Protein AF-Q5IRD2-F1 (afdb_monomer_lite)

Radius of gyration: 17.85 Å; chains: 1; bounding box: 38×33×52 Å

InterPro domains:
  IPR006634 TRAM/LAG1/CLN8 homology domain [PF03798] (3-138)
  IPR006634 TRAM/LAG1/CLN8 homology domain [PS50922] (1-147)
  IPR040327 TLC domain-containing protein At5g14285-like [PTHR31766] (1-146)

Sequence (147 aa):
IDLLHYLLFFPNDTLFILHHLATLYVFFTCRFIVHHGSFALLVLLILAEITSFCQNVRSLAGYRKADLPVAGKVFDLMSLPFFAFYTIVRGIIGPLFVYKMGVFYINQMAGDSIPVWAWVSWMIVIVTAILVSIVWVFDHWIDWFTQ

Structure (mmCIF, N/CA/C/O backbone):
data_AF-Q5IRD2-F1
#
_entry.id   AF-Q5IRD2-F1
#
loop_
_atom_site.group_PDB
_atom_site.id
_atom_site.type_symbol
_atom_site.label_atom_id
_atom_site.label_alt_id
_atom_site.label_comp_id
_atom_site.label_asym_id
_atom_site.label_entity_id
_atom_site.label_seq_id
_atom_site.pdbx_PDB_ins_code
_atom_site.Cartn_x
_atom_site.Cartn_y
_atom_site.Cartn_z
_atom_site.occupancy
_atom_site.B_iso_or_equiv
_atom_site.auth_seq_id
_atom_site.auth_comp_id
_atom_site.auth_asym_id
_atom_site.auth_atom_id
_atom_site.pdbx_PDB_model_num
ATOM 1 N N . ILE A 1 1 ? 1.120 -17.424 2.387 1.00 84.25 1 ILE A N 1
ATOM 2 C CA . ILE A 1 1 ? 0.214 -18.120 3.332 1.00 84.25 1 ILE A CA 1
ATOM 3 C C . ILE A 1 1 ? -1.126 -17.403 3.360 1.00 84.25 1 ILE A C 1
ATOM 5 O O . ILE A 1 1 ? -2.136 -18.035 3.086 1.00 84.25 1 ILE A O 1
ATOM 9 N N . ASP A 1 2 ? -1.113 -16.088 3.532 1.00 86.94 2 ASP A N 1
ATOM 10 C CA . ASP A 1 2 ? -2.296 -15.227 3.610 1.00 86.94 2 ASP A CA 1
ATOM 11 C C . ASP A 1 2 ? -3.239 -15.386 2.413 1.00 86.94 2 ASP A C 1
ATOM 13 O O . ASP A 1 2 ? -4.425 -15.615 2.607 1.00 86.94 2 ASP A O 1
ATOM 17 N N . LEU A 1 3 ? -2.724 -15.413 1.178 1.00 90.31 3 LEU A N 1
ATOM 18 C CA . LEU A 1 3 ? -3.562 -15.651 -0.006 1.00 90.31 3 LEU A CA 1
ATOM 19 C C . LEU A 1 3 ? -4.359 -16.967 0.075 1.00 90.31 3 LEU A C 1
ATOM 21 O O . LEU A 1 3 ? -5.544 -16.985 -0.236 1.00 90.31 3 LEU A O 1
ATOM 25 N N . LEU A 1 4 ? -3.726 -18.064 0.507 1.00 93.50 4 LEU A N 1
ATOM 26 C CA . LEU A 1 4 ? -4.418 -19.348 0.669 1.00 93.50 4 LEU A CA 1
ATOM 27 C C . LEU A 1 4 ? -5.454 -19.276 1.790 1.00 93.50 4 LEU A C 1
ATOM 29 O O . LEU A 1 4 ? -6.544 -19.820 1.650 1.00 93.50 4 LEU A O 1
ATOM 33 N N . HIS A 1 5 ? -5.128 -18.586 2.883 1.00 91.50 5 HIS A N 1
ATOM 34 C CA . HIS A 1 5 ? -6.059 -18.368 3.981 1.00 91.50 5 HIS A CA 1
ATOM 35 C C . HIS A 1 5 ? -7.311 -17.608 3.511 1.00 91.50 5 HIS A C 1
ATOM 37 O O . HIS A 1 5 ? -8.424 -18.080 3.730 1.00 91.50 5 HIS A O 1
ATOM 43 N N . TYR A 1 6 ? -7.148 -16.501 2.783 1.00 91.25 6 TYR A N 1
ATOM 44 C CA . TYR A 1 6 ? -8.278 -15.744 2.240 1.00 91.25 6 TYR A CA 1
ATOM 45 C C . TYR A 1 6 ? -9.094 -16.555 1.225 1.00 91.25 6 TYR A C 1
ATOM 47 O O . TYR A 1 6 ? -10.314 -16.588 1.326 1.00 91.25 6 TYR A O 1
ATOM 55 N N . LEU A 1 7 ? -8.456 -17.276 0.298 1.00 92.88 7 LEU A N 1
ATOM 56 C CA . LEU A 1 7 ? -9.179 -18.074 -0.703 1.00 92.88 7 LEU A CA 1
ATOM 57 C C . LEU A 1 7 ? -10.020 -19.204 -0.089 1.00 92.88 7 LEU A C 1
ATOM 59 O O . LEU A 1 7 ? -11.065 -19.544 -0.637 1.00 92.88 7 LEU A O 1
ATOM 63 N N . LEU A 1 8 ? -9.571 -19.791 1.025 1.00 95.31 8 LEU A N 1
ATOM 64 C CA . LEU A 1 8 ? -10.260 -20.912 1.670 1.00 95.31 8 LEU A CA 1
ATOM 65 C C . LEU A 1 8 ? -11.312 -20.467 2.691 1.00 95.31 8 LEU A C 1
ATOM 67 O O . LEU A 1 8 ? -12.370 -21.086 2.771 1.00 95.31 8 LEU A O 1
ATOM 71 N N . PHE A 1 9 ? -11.029 -19.424 3.477 1.00 95.19 9 PHE A N 1
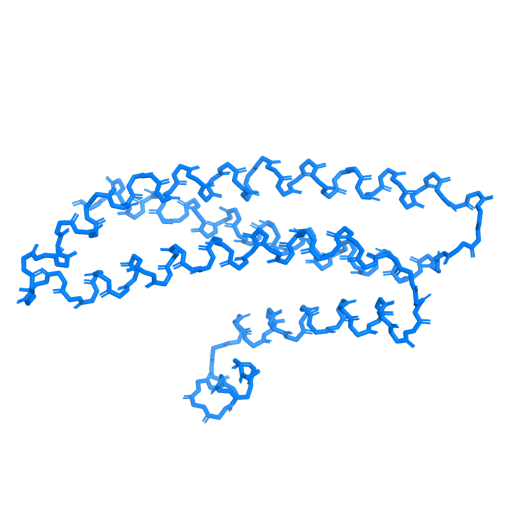ATOM 72 C CA . PHE A 1 9 ? -11.866 -19.034 4.618 1.00 95.19 9 PHE A CA 1
ATOM 73 C C . PHE A 1 9 ? -12.662 -17.744 4.389 1.00 95.19 9 PHE A C 1
ATOM 75 O O . PHE A 1 9 ? -13.733 -17.584 4.970 1.00 95.19 9 PHE A O 1
ATOM 82 N N . PHE A 1 10 ? -12.182 -16.845 3.527 1.00 93.62 10 PHE A N 1
ATOM 83 C CA . PHE A 1 10 ? -12.773 -15.522 3.295 1.00 93.62 10 PHE A CA 1
ATOM 84 C C . PHE A 1 10 ? -12.808 -15.166 1.795 1.00 93.62 10 PHE A C 1
ATOM 86 O O . PHE A 1 10 ? -12.289 -14.123 1.394 1.00 93.62 10 PHE A O 1
ATOM 93 N N . PRO A 1 11 ? -13.421 -16.003 0.932 1.00 91.62 11 PRO A N 1
ATOM 94 C CA . PRO A 1 11 ? -13.342 -15.840 -0.525 1.00 91.62 11 PRO A CA 1
ATOM 95 C C . PRO A 1 11 ? -14.008 -14.556 -1.039 1.00 91.62 11 PRO A C 1
ATOM 97 O O . PRO A 1 11 ? -13.707 -14.100 -2.139 1.00 91.62 11 PRO A O 1
ATOM 100 N N . ASN A 1 12 ? -14.901 -13.966 -0.241 1.00 94.69 12 ASN A N 1
ATOM 101 C CA . ASN A 1 12 ? -15.561 -12.701 -0.558 1.00 94.69 12 ASN A CA 1
ATOM 102 C C . ASN A 1 12 ? -14.690 -11.474 -0.250 1.00 94.69 12 ASN A C 1
ATOM 104 O O . ASN A 1 12 ? -15.068 -10.365 -0.621 1.00 94.69 12 ASN A O 1
ATOM 108 N N . ASP A 1 13 ? -13.540 -11.642 0.410 1.00 91.00 13 ASP A N 1
ATOM 109 C CA . ASP A 1 13 ? -12.633 -10.537 0.713 1.00 91.00 13 ASP A CA 1
ATOM 110 C C . ASP A 1 13 ? -11.730 -10.213 -0.488 1.00 91.00 13 ASP A C 1
ATOM 112 O O . ASP A 1 13 ? -10.517 -10.456 -0.526 1.00 91.00 13 ASP A O 1
ATOM 116 N N . THR A 1 14 ? -12.368 -9.700 -1.539 1.00 92.19 14 THR A N 1
ATOM 117 C CA . THR A 1 14 ? -11.745 -9.506 -2.849 1.00 92.19 14 THR A CA 1
ATOM 118 C C . THR A 1 14 ? -10.588 -8.515 -2.810 1.00 92.19 14 THR A C 1
ATOM 120 O O . THR A 1 14 ? -9.636 -8.672 -3.570 1.00 92.19 14 THR A O 1
ATOM 123 N N . LEU A 1 15 ? -10.634 -7.507 -1.932 1.00 90.31 15 LEU A N 1
ATOM 124 C CA . LEU A 1 15 ? -9.582 -6.493 -1.834 1.00 90.31 15 LEU A CA 1
ATOM 125 C C . LEU A 1 15 ? -8.274 -7.120 -1.349 1.00 90.31 15 LEU A C 1
ATOM 127 O O . LEU A 1 15 ? -7.238 -6.946 -1.994 1.00 90.31 15 LEU A O 1
ATOM 131 N N . PHE A 1 16 ? -8.317 -7.887 -0.257 1.00 89.00 16 PHE A N 1
ATOM 132 C CA . PHE A 1 16 ? -7.126 -8.541 0.280 1.00 89.00 16 PHE A CA 1
ATOM 133 C C . PHE A 1 16 ? -6.603 -9.630 -0.657 1.00 89.00 16 PHE A C 1
ATOM 135 O O . PHE A 1 16 ? -5.389 -9.727 -0.852 1.00 89.00 16 PHE A O 1
ATOM 142 N N . ILE A 1 17 ? -7.482 -10.399 -1.306 1.00 93.50 17 ILE A N 1
ATOM 143 C CA . ILE A 1 17 ? -7.074 -11.392 -2.312 1.00 93.50 17 ILE A CA 1
ATOM 144 C C . ILE A 1 17 ? -6.333 -10.712 -3.471 1.00 93.50 17 ILE A C 1
ATOM 146 O O . ILE A 1 17 ? -5.216 -11.113 -3.809 1.00 93.50 17 ILE A O 1
ATOM 150 N N . LEU A 1 18 ? -6.914 -9.656 -4.052 1.00 93.81 18 LEU A N 1
ATOM 151 C CA . LEU A 1 18 ? -6.298 -8.911 -5.152 1.00 93.81 18 LEU A CA 1
ATOM 152 C C . LEU A 1 18 ? -4.983 -8.253 -4.732 1.00 93.81 18 LEU A C 1
ATOM 154 O O . LEU A 1 18 ? -4.018 -8.294 -5.493 1.00 93.81 18 LEU A O 1
ATOM 158 N N . HIS A 1 19 ? -4.909 -7.705 -3.519 1.00 91.88 19 HIS A N 1
ATOM 159 C CA . HIS A 1 19 ? -3.679 -7.141 -2.972 1.00 91.88 19 HIS A CA 1
ATOM 160 C C . HIS A 1 19 ? -2.546 -8.178 -2.936 1.00 91.88 19 HIS A C 1
ATOM 162 O O . HIS A 1 19 ? -1.454 -7.920 -3.444 1.00 91.88 19 HIS A O 1
ATOM 168 N N . HIS A 1 20 ? -2.802 -9.371 -2.396 1.00 92.81 20 HIS A N 1
ATOM 169 C CA . HIS A 1 20 ? -1.787 -10.423 -2.310 1.00 92.81 20 HIS A CA 1
ATOM 170 C C . HIS A 1 20 ? -1.379 -10.949 -3.687 1.00 92.81 20 HIS A C 1
ATOM 172 O O . HIS A 1 20 ? -0.193 -11.184 -3.922 1.00 92.81 20 HIS A O 1
ATOM 178 N N . LEU A 1 21 ? -2.332 -11.097 -4.612 1.00 94.94 21 LEU A N 1
ATOM 179 C CA . LEU A 1 21 ? -2.038 -11.457 -6.000 1.00 94.94 21 LEU A CA 1
ATOM 180 C C . LEU A 1 21 ? -1.164 -10.402 -6.685 1.00 94.94 21 LEU A C 1
ATOM 182 O O . LEU A 1 21 ? -0.202 -10.761 -7.360 1.00 94.94 21 LEU A O 1
ATOM 186 N N . ALA A 1 22 ? -1.450 -9.116 -6.481 1.00 94.38 22 ALA A N 1
ATOM 187 C CA . ALA A 1 22 ? -0.671 -8.018 -7.041 1.00 94.38 22 ALA A CA 1
ATOM 188 C C . ALA A 1 22 ? 0.760 -7.983 -6.478 1.00 94.38 22 ALA A C 1
ATOM 190 O O . ALA A 1 22 ? 1.722 -7.874 -7.241 1.00 94.38 22 ALA A O 1
ATOM 191 N N . THR A 1 23 ? 0.921 -8.154 -5.163 1.00 92.88 23 THR A N 1
ATOM 192 C CA . THR A 1 23 ? 2.238 -8.253 -4.518 1.00 92.88 23 THR A CA 1
ATOM 193 C C . THR A 1 23 ? 3.021 -9.450 -5.062 1.00 92.88 23 THR A C 1
ATOM 195 O O . THR A 1 23 ? 4.167 -9.294 -5.488 1.00 92.88 23 THR A O 1
ATOM 198 N N . LEU A 1 24 ? 2.399 -10.632 -5.143 1.00 93.38 24 LEU A N 1
ATOM 199 C CA . LEU A 1 24 ? 3.023 -11.821 -5.731 1.00 93.38 24 LEU A CA 1
ATOM 200 C C . LEU A 1 24 ? 3.406 -11.606 -7.195 1.00 93.38 24 LEU A C 1
ATOM 202 O O . LEU A 1 24 ? 4.512 -11.972 -7.578 1.00 93.38 24 LEU A O 1
ATOM 206 N N . TYR A 1 25 ? 2.540 -10.986 -7.998 1.00 94.50 25 TYR A N 1
ATOM 207 C CA . TYR A 1 25 ? 2.820 -10.657 -9.394 1.00 94.50 25 TYR A CA 1
ATOM 208 C C . TYR A 1 25 ? 4.085 -9.802 -9.527 1.00 94.50 25 TYR A C 1
ATOM 210 O O . TYR A 1 25 ? 4.994 -10.161 -10.280 1.00 94.50 25 TYR A O 1
ATOM 218 N N . VAL A 1 26 ? 4.182 -8.705 -8.772 1.00 93.00 26 VAL A N 1
ATOM 219 C CA . VAL A 1 26 ? 5.331 -7.788 -8.832 1.00 93.00 26 VAL A CA 1
ATOM 220 C C . VAL A 1 26 ? 6.621 -8.497 -8.408 1.00 93.00 26 VAL A C 1
ATOM 222 O O . VAL A 1 26 ? 7.628 -8.415 -9.110 1.00 93.00 26 VAL A O 1
ATOM 225 N N . PHE A 1 27 ? 6.599 -9.267 -7.317 1.00 91.81 27 PHE A N 1
ATOM 226 C CA . PHE A 1 27 ? 7.785 -10.001 -6.863 1.00 91.81 27 PHE A CA 1
ATOM 227 C C . PHE A 1 27 ? 8.179 -11.144 -7.796 1.00 91.81 27 PHE A C 1
ATOM 229 O O . PHE A 1 27 ? 9.368 -11.342 -8.051 1.00 91.81 27 PHE A O 1
ATOM 236 N N . PHE A 1 28 ? 7.205 -11.880 -8.329 1.00 93.44 28 PHE A N 1
ATOM 237 C CA . PHE A 1 28 ? 7.456 -12.992 -9.237 1.00 93.44 28 PHE A CA 1
ATOM 238 C C . PHE A 1 28 ? 8.097 -12.500 -10.535 1.00 93.44 28 PHE A C 1
ATOM 240 O O . PHE A 1 28 ? 9.155 -12.986 -10.937 1.00 93.44 28 PHE A O 1
ATOM 247 N N . THR A 1 29 ? 7.501 -11.481 -11.155 1.00 92.31 29 THR A N 1
ATOM 248 C CA . THR A 1 29 ? 8.017 -10.887 -12.395 1.00 92.31 29 THR A CA 1
ATOM 249 C C . THR A 1 29 ? 9.384 -10.228 -12.180 1.00 92.31 29 THR A C 1
ATOM 251 O O . THR A 1 29 ? 10.296 -10.435 -12.981 1.00 92.31 29 THR A O 1
ATOM 254 N N . CYS A 1 30 ? 9.589 -9.528 -11.063 1.00 90.00 30 CYS A N 1
ATOM 255 C CA . CYS A 1 30 ? 10.890 -8.966 -10.709 1.00 90.00 30 CYS A CA 1
ATOM 256 C C . CYS A 1 30 ? 11.972 -10.046 -10.523 1.00 90.00 30 CYS A C 1
ATOM 258 O O . CYS A 1 30 ? 13.049 -9.953 -11.111 1.00 90.00 30 CYS A O 1
ATOM 260 N N . ARG A 1 31 ? 11.705 -11.091 -9.730 1.00 89.69 31 ARG A N 1
ATOM 261 C CA . ARG A 1 31 ? 12.724 -12.081 -9.342 1.00 89.69 31 ARG A CA 1
ATOM 262 C C . ARG A 1 31 ? 13.027 -13.109 -10.423 1.00 89.69 31 ARG A C 1
ATOM 264 O O . ARG A 1 31 ? 14.193 -13.500 -10.545 1.00 89.69 31 ARG A O 1
ATOM 271 N N . PHE A 1 32 ? 11.998 -13.590 -11.116 1.00 88.94 32 PHE A N 1
ATOM 272 C CA . PHE A 1 32 ? 12.080 -14.768 -11.985 1.00 88.94 32 PHE A CA 1
ATOM 273 C C . PHE A 1 32 ? 12.012 -14.449 -13.477 1.00 88.94 32 PHE A C 1
ATOM 275 O O . PHE A 1 32 ? 12.403 -15.303 -14.261 1.00 88.94 32 PHE A O 1
ATOM 282 N N . ILE A 1 33 ? 11.537 -13.261 -13.869 1.00 87.62 33 ILE A N 1
ATOM 283 C CA . ILE A 1 33 ? 11.462 -12.869 -15.286 1.00 87.62 33 ILE A CA 1
ATOM 284 C C . ILE A 1 33 ? 12.531 -11.827 -15.615 1.00 87.62 33 ILE A C 1
ATOM 286 O O . ILE A 1 33 ? 13.297 -12.003 -16.553 1.00 87.62 33 ILE A O 1
ATOM 290 N N . VAL A 1 34 ? 12.595 -10.741 -14.841 1.00 87.00 34 VAL A N 1
ATOM 291 C CA . VAL A 1 34 ? 13.511 -9.620 -15.122 1.00 87.00 34 VAL A CA 1
ATOM 292 C C . VAL A 1 34 ? 14.865 -9.783 -14.422 1.00 87.00 34 VAL A C 1
ATOM 294 O O . VAL A 1 34 ? 15.881 -9.280 -14.899 1.00 87.00 34 VAL A O 1
ATOM 297 N N . HIS A 1 35 ? 14.889 -10.469 -13.277 1.00 84.19 35 HIS A N 1
ATOM 298 C CA . HIS A 1 35 ? 16.064 -10.654 -12.415 1.00 84.19 35 HIS A CA 1
ATOM 299 C C . HIS A 1 35 ? 16.703 -9.351 -11.883 1.00 84.19 35 HIS A C 1
ATOM 301 O O . HIS A 1 35 ? 17.784 -9.393 -11.300 1.00 84.19 35 HIS A O 1
ATOM 307 N N . HIS A 1 36 ? 16.018 -8.211 -12.013 1.00 80.44 36 HIS A N 1
ATOM 308 C CA . HIS A 1 36 ? 16.460 -6.888 -11.562 1.00 80.44 36 HIS A CA 1
ATOM 309 C C . HIS A 1 36 ? 15.312 -6.131 -10.882 1.00 80.44 36 HIS A C 1
ATOM 311 O O . HIS A 1 36 ? 14.138 -6.412 -11.118 1.00 80.44 36 HIS A O 1
ATOM 317 N N . GLY A 1 37 ? 15.650 -5.135 -10.055 1.00 75.50 37 GLY A N 1
ATOM 318 C CA . GLY A 1 37 ? 14.673 -4.222 -9.439 1.00 75.50 37 GLY A CA 1
ATOM 319 C C . GLY A 1 37 ? 14.126 -4.649 -8.071 1.00 75.50 37 GLY A C 1
ATOM 320 O O . GLY A 1 37 ? 13.248 -3.976 -7.537 1.00 75.50 37 GLY A O 1
ATOM 321 N N . SER A 1 38 ? 14.656 -5.717 -7.468 1.00 78.81 38 SER A N 1
ATOM 322 C CA . SER A 1 38 ? 14.134 -6.271 -6.210 1.00 78.81 38 SER A CA 1
ATOM 323 C C . SER A 1 38 ? 14.327 -5.349 -5.010 1.00 78.81 38 SER A C 1
ATOM 325 O O . SER A 1 38 ? 13.475 -5.319 -4.131 1.00 78.81 38 SER A O 1
ATOM 327 N N . PHE A 1 39 ? 15.410 -4.568 -4.970 1.00 83.94 39 PHE A N 1
ATOM 328 C CA . PHE A 1 39 ? 15.741 -3.740 -3.809 1.00 83.94 39 PHE A CA 1
ATOM 329 C C . PHE A 1 39 ? 14.633 -2.738 -3.456 1.00 83.94 39 PHE A C 1
ATOM 331 O O . PHE A 1 39 ? 14.159 -2.711 -2.324 1.00 83.94 39 PHE A O 1
ATOM 338 N N . ALA A 1 40 ? 14.179 -1.949 -4.432 1.00 83.56 40 ALA A N 1
ATOM 339 C CA . ALA A 1 40 ? 13.148 -0.941 -4.206 1.00 83.56 40 ALA A CA 1
ATOM 340 C C . ALA A 1 40 ? 11.813 -1.577 -3.772 1.00 83.56 40 ALA A C 1
ATOM 342 O O . ALA A 1 40 ? 11.163 -1.108 -2.839 1.00 83.56 40 ALA A O 1
ATOM 343 N N . LEU A 1 41 ? 11.452 -2.700 -4.397 1.00 85.75 41 LEU A N 1
ATOM 344 C CA . LEU A 1 41 ? 10.255 -3.469 -4.060 1.00 85.75 41 LEU A CA 1
ATOM 345 C C . LEU A 1 41 ? 10.324 -4.063 -2.647 1.00 85.75 41 LEU A C 1
ATOM 347 O O . LEU A 1 41 ? 9.337 -4.024 -1.919 1.00 85.75 41 LEU A O 1
ATOM 351 N N . LEU A 1 42 ? 11.492 -4.558 -2.229 1.00 88.69 42 LEU A N 1
ATOM 352 C CA . LEU A 1 42 ? 11.716 -5.076 -0.878 1.00 88.69 42 LEU A CA 1
ATOM 353 C C . LEU A 1 42 ? 11.604 -3.980 0.181 1.00 88.69 42 LEU A C 1
ATOM 355 O O . LEU A 1 42 ? 11.002 -4.214 1.223 1.00 88.69 42 LEU A O 1
ATOM 359 N N . VAL A 1 43 ? 12.132 -2.781 -0.081 1.00 88.75 43 VAL A N 1
ATOM 360 C CA . VAL A 1 43 ? 11.982 -1.641 0.838 1.00 88.75 43 VAL A CA 1
ATOM 361 C C . VAL A 1 43 ? 10.505 -1.284 1.020 1.00 88.75 43 VAL A C 1
ATOM 363 O O . VAL A 1 43 ? 10.052 -1.126 2.153 1.00 88.75 43 VAL A O 1
ATOM 366 N N . LEU A 1 44 ? 9.737 -1.211 -0.073 1.00 88.31 44 LEU A N 1
ATOM 367 C CA . LEU A 1 44 ? 8.293 -0.971 -0.003 1.00 88.31 44 LEU A CA 1
ATOM 368 C C . LEU A 1 44 ? 7.555 -2.082 0.753 1.00 88.31 44 LEU A C 1
ATOM 370 O O . LEU A 1 44 ? 6.661 -1.777 1.540 1.00 88.31 44 LEU A O 1
ATOM 374 N N . LEU A 1 45 ? 7.946 -3.345 0.559 1.00 90.69 45 LEU A N 1
ATOM 375 C CA . LEU A 1 45 ? 7.367 -4.474 1.285 1.00 90.69 45 LEU A CA 1
ATOM 376 C C . LEU A 1 45 ? 7.667 -4.392 2.782 1.00 90.69 45 LEU A C 1
ATOM 378 O O . LEU A 1 45 ? 6.751 -4.522 3.579 1.00 90.69 45 LEU A O 1
ATOM 382 N N . ILE A 1 46 ? 8.906 -4.103 3.181 1.00 91.00 46 ILE A N 1
ATOM 383 C CA . ILE A 1 46 ? 9.264 -3.944 4.599 1.00 91.00 46 ILE A CA 1
ATOM 384 C C . ILE A 1 46 ? 8.431 -2.830 5.244 1.00 91.00 46 ILE A C 1
ATOM 386 O O . ILE A 1 46 ? 7.883 -3.018 6.328 1.00 91.00 46 ILE A O 1
ATOM 390 N N . LEU A 1 47 ? 8.282 -1.684 4.574 1.00 89.38 47 LEU A N 1
ATOM 391 C CA . LEU A 1 47 ? 7.424 -0.598 5.062 1.00 89.38 47 LEU A CA 1
ATOM 392 C C . LEU A 1 47 ? 5.953 -1.032 5.168 1.00 89.38 47 LEU A C 1
ATOM 394 O O . LEU A 1 47 ? 5.268 -0.684 6.136 1.00 89.38 47 LEU A O 1
ATOM 398 N N . ALA A 1 48 ? 5.464 -1.805 4.196 1.00 88.44 48 ALA A N 1
ATOM 399 C CA . ALA A 1 48 ? 4.115 -2.353 4.217 1.00 88.44 48 ALA A CA 1
ATOM 400 C C . ALA A 1 48 ? 3.911 -3.342 5.378 1.00 88.44 48 ALA A C 1
ATOM 402 O O . ALA A 1 48 ? 2.901 -3.252 6.068 1.00 88.44 48 ALA A O 1
ATOM 403 N N . GLU A 1 49 ? 4.880 -4.211 5.656 1.00 90.62 49 GLU A N 1
ATOM 404 C CA . GLU A 1 49 ? 4.820 -5.185 6.751 1.00 90.62 49 GLU A CA 1
ATOM 405 C C . GLU A 1 49 ? 4.881 -4.516 8.126 1.00 90.62 49 GLU A C 1
ATOM 407 O O . GLU A 1 49 ? 4.099 -4.849 9.012 1.00 90.62 49 GLU A O 1
ATOM 412 N N . ILE A 1 50 ? 5.745 -3.510 8.306 1.00 90.19 50 ILE A N 1
ATOM 413 C CA . ILE A 1 50 ? 5.809 -2.747 9.563 1.00 90.19 50 ILE A CA 1
A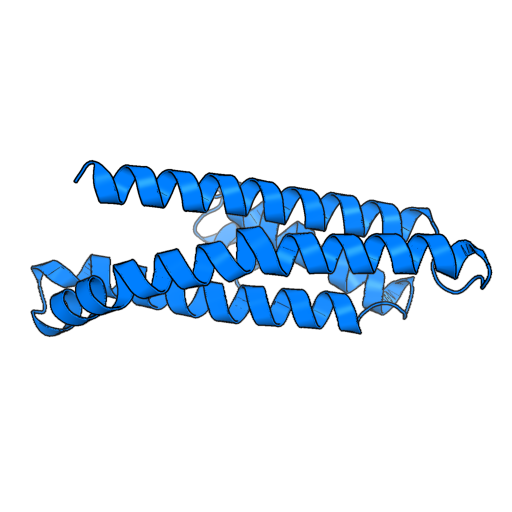TOM 414 C C . ILE A 1 50 ? 4.467 -2.057 9.833 1.00 90.19 50 ILE A C 1
ATOM 416 O O . ILE A 1 50 ? 3.940 -2.119 10.944 1.00 90.19 50 ILE A O 1
ATOM 420 N N . THR A 1 51 ? 3.888 -1.416 8.814 1.00 89.25 51 THR A N 1
ATOM 421 C CA . THR A 1 51 ? 2.587 -0.745 8.958 1.00 89.25 51 THR A CA 1
ATOM 422 C C . THR A 1 51 ? 1.443 -1.738 9.188 1.00 89.25 51 THR A C 1
ATOM 424 O O . THR A 1 51 ? 0.592 -1.476 10.038 1.00 89.25 51 THR A O 1
ATOM 427 N N . SER A 1 52 ? 1.456 -2.894 8.516 1.00 87.50 52 SER A N 1
ATOM 428 C CA . SER A 1 52 ? 0.504 -3.998 8.715 1.00 87.50 52 SER A CA 1
ATOM 429 C C . SER A 1 52 ? 0.591 -4.587 10.125 1.00 87.50 52 SER A C 1
ATOM 431 O O . SER A 1 52 ? -0.428 -4.779 10.787 1.00 87.50 52 SER A O 1
ATOM 433 N N . PHE A 1 53 ? 1.801 -4.785 10.654 1.00 87.31 53 PHE A N 1
ATOM 434 C CA . PHE A 1 53 ? 2.001 -5.237 12.028 1.00 87.31 53 PHE A CA 1
ATOM 435 C C . PHE A 1 53 ? 1.355 -4.275 13.030 1.00 87.31 53 PHE A C 1
ATOM 437 O O . PHE A 1 53 ? 0.560 -4.701 13.869 1.00 87.31 53 PHE A O 1
ATOM 444 N N . CYS A 1 54 ? 1.628 -2.972 12.918 1.00 88.25 54 CYS A N 1
ATOM 445 C CA . CYS A 1 54 ? 1.011 -1.980 13.798 1.00 88.25 54 CYS A CA 1
ATOM 446 C C . CYS A 1 54 ? -0.521 -1.953 13.652 1.00 88.25 54 CYS A C 1
ATOM 448 O O . CYS A 1 54 ? -1.228 -1.825 14.653 1.00 88.25 54 CYS A O 1
ATOM 450 N N . GLN A 1 55 ? -1.029 -2.115 12.427 1.00 88.12 55 GLN A N 1
ATOM 451 C CA . GLN A 1 55 ? -2.462 -2.178 12.140 1.00 88.12 55 GLN A CA 1
ATOM 452 C C . GLN A 1 55 ? -3.107 -3.380 12.833 1.00 88.12 55 GLN A C 1
ATOM 454 O O . GLN A 1 55 ? -4.104 -3.220 13.533 1.00 88.12 55 GLN A O 1
ATOM 459 N N . ASN A 1 56 ? -2.508 -4.563 12.710 1.00 89.25 56 ASN A N 1
ATOM 460 C CA . ASN A 1 56 ? -3.014 -5.797 13.305 1.00 89.25 56 ASN A CA 1
ATOM 461 C C . ASN A 1 56 ? -2.987 -5.755 14.835 1.00 89.25 56 ASN A C 1
ATOM 463 O O . ASN A 1 56 ? -3.958 -6.164 15.472 1.00 89.25 56 ASN A O 1
ATOM 467 N N . VAL A 1 57 ? -1.922 -5.209 15.434 1.00 88.88 57 VAL A N 1
ATOM 468 C CA . VAL A 1 57 ? -1.844 -5.005 16.890 1.00 88.88 57 VAL A CA 1
ATOM 469 C C . VAL A 1 57 ? -2.970 -4.088 17.366 1.00 88.88 57 VAL A C 1
ATOM 471 O O . VAL A 1 57 ? -3.658 -4.419 18.335 1.00 88.88 57 VAL A O 1
ATOM 474 N N . ARG A 1 58 ? -3.214 -2.972 16.665 1.00 89.31 58 ARG A N 1
ATOM 475 C CA . ARG A 1 58 ? -4.319 -2.062 16.986 1.00 89.31 58 ARG A CA 1
ATOM 476 C C . ARG A 1 58 ? -5.677 -2.748 16.839 1.00 89.31 58 ARG A C 1
ATOM 478 O O . ARG A 1 58 ? -6.495 -2.638 17.747 1.00 89.31 58 ARG A O 1
ATOM 485 N N . SER A 1 59 ? -5.925 -3.458 15.740 1.00 88.12 59 SER A N 1
ATOM 486 C CA . SER A 1 59 ? -7.192 -4.166 15.509 1.00 88.12 59 SER A CA 1
ATOM 487 C C . SER A 1 59 ? -7.460 -5.211 16.593 1.00 88.12 59 SER A C 1
ATOM 489 O O . SER A 1 59 ? -8.553 -5.249 17.155 1.00 88.12 59 SER A O 1
ATOM 491 N N . LEU A 1 60 ? -6.447 -5.999 16.967 1.00 90.06 60 LEU A N 1
ATOM 492 C CA . LEU A 1 60 ? -6.563 -7.000 18.028 1.00 90.06 60 LEU A CA 1
ATOM 493 C C . LEU A 1 60 ? -6.849 -6.365 19.396 1.00 90.06 60 LEU A C 1
ATOM 495 O O . LEU A 1 60 ? -7.714 -6.845 20.131 1.00 90.06 60 LEU A O 1
ATOM 499 N N . ALA A 1 61 ? -6.163 -5.267 19.725 1.00 89.31 61 ALA A N 1
ATOM 500 C CA . ALA A 1 61 ? -6.437 -4.498 20.936 1.00 89.31 61 ALA A CA 1
ATOM 501 C C . ALA A 1 61 ? -7.868 -3.932 20.928 1.00 89.31 61 ALA A C 1
ATOM 503 O O . ALA A 1 61 ? -8.561 -4.001 21.941 1.00 89.31 61 ALA A O 1
ATOM 504 N N . GLY A 1 62 ? -8.338 -3.460 19.770 1.00 88.38 62 GLY A N 1
ATOM 505 C CA . GLY A 1 62 ? -9.697 -2.965 19.562 1.00 88.38 62 GLY A CA 1
ATOM 506 C C . GLY A 1 62 ? -10.766 -4.026 19.818 1.00 88.38 62 GLY A C 1
ATOM 507 O O . GLY A 1 62 ? -11.731 -3.744 20.524 1.00 88.38 62 GLY A O 1
ATOM 508 N N . TYR A 1 63 ? -10.568 -5.259 19.340 1.00 91.00 63 TYR A N 1
ATOM 509 C CA . TYR A 1 63 ? -11.501 -6.364 19.589 1.00 91.00 63 TYR A CA 1
ATOM 510 C C . TYR A 1 63 ? -11.594 -6.766 21.063 1.00 91.00 63 TYR A C 1
ATOM 512 O O . TYR A 1 63 ? -12.641 -7.229 21.500 1.00 91.00 63 TYR A O 1
ATOM 520 N N . ARG A 1 64 ? -10.521 -6.588 21.842 1.00 91.75 64 ARG A N 1
ATOM 521 C CA . ARG A 1 64 ? -10.474 -6.974 23.263 1.00 91.75 64 ARG A CA 1
ATOM 522 C C . ARG A 1 64 ? -10.656 -5.812 24.238 1.00 91.75 64 ARG A C 1
ATOM 524 O O . ARG A 1 64 ? -10.638 -6.048 25.446 1.00 91.75 64 ARG A O 1
ATOM 531 N N . LYS A 1 65 ? -10.836 -4.575 23.759 1.00 88.00 65 LYS A N 1
ATOM 532 C CA . LYS A 1 65 ? -10.848 -3.375 24.616 1.00 88.00 65 LYS A CA 1
ATOM 533 C C . LYS A 1 65 ? -11.951 -3.386 25.678 1.00 88.00 65 LYS A C 1
ATOM 535 O O . LYS A 1 65 ? -11.739 -2.855 26.762 1.00 88.00 65 LYS A O 1
ATOM 540 N N . ALA A 1 66 ? -13.096 -4.004 25.376 1.00 88.62 66 ALA A N 1
ATOM 541 C CA . ALA A 1 66 ? -14.227 -4.116 26.299 1.00 88.62 66 ALA A CA 1
ATOM 542 C C . ALA A 1 66 ? -13.997 -5.166 27.400 1.00 88.62 66 ALA A C 1
ATOM 544 O O . ALA A 1 66 ? -14.515 -5.025 28.503 1.00 88.62 66 ALA A O 1
ATOM 545 N N . ASP A 1 67 ? -13.190 -6.191 27.116 1.00 91.50 67 ASP A N 1
ATOM 546 C CA . ASP A 1 67 ? -12.989 -7.319 28.027 1.00 91.50 67 ASP A CA 1
ATOM 547 C C . ASP A 1 67 ? -11.735 -7.170 28.898 1.00 91.50 67 ASP A C 1
ATOM 549 O O . ASP A 1 67 ? -11.648 -7.748 29.979 1.00 91.50 67 ASP A O 1
ATOM 553 N N . LEU A 1 68 ? -10.712 -6.469 28.396 1.00 91.50 68 LEU A N 1
ATOM 554 C CA . LEU A 1 68 ? -9.398 -6.365 29.027 1.00 91.50 68 LEU A CA 1
ATOM 555 C C . LEU A 1 68 ? -8.975 -4.893 29.136 1.00 91.50 68 LEU A C 1
ATOM 557 O O . LEU A 1 68 ? -8.647 -4.277 28.119 1.00 91.50 68 LEU A O 1
ATOM 561 N N . PRO A 1 69 ? -8.845 -4.340 30.359 1.00 89.44 69 PRO A N 1
ATOM 562 C CA . PRO A 1 69 ? -8.409 -2.955 30.560 1.00 89.44 69 PRO A CA 1
ATOM 563 C C . PRO A 1 69 ? -7.043 -2.639 29.933 1.00 89.44 69 PRO A C 1
ATOM 565 O O . PRO A 1 69 ? -6.797 -1.522 29.483 1.00 89.44 69 PRO A O 1
ATOM 568 N N . VAL A 1 70 ? -6.144 -3.630 29.880 1.00 90.50 70 VAL A N 1
ATOM 569 C CA . VAL A 1 70 ? -4.835 -3.498 29.220 1.00 90.50 70 VAL A CA 1
ATOM 570 C C . VAL A 1 70 ? -4.992 -3.337 27.706 1.00 90.50 70 VAL A C 1
ATOM 572 O O . VAL A 1 70 ? -4.297 -2.515 27.117 1.00 90.50 70 VAL A O 1
ATOM 575 N N . ALA A 1 71 ? -5.924 -4.062 27.079 1.00 87.38 71 ALA A N 1
ATOM 576 C CA . ALA A 1 71 ? -6.184 -3.946 25.646 1.00 87.38 71 ALA A CA 1
ATOM 577 C C . ALA A 1 71 ? -6.757 -2.566 25.291 1.00 87.38 71 ALA A C 1
ATOM 579 O O . ALA A 1 71 ? -6.322 -1.973 24.309 1.00 87.38 71 ALA A O 1
ATOM 580 N N . GLY A 1 72 ? -7.642 -2.015 26.132 1.00 87.56 72 GLY A N 1
ATOM 581 C CA . GLY A 1 72 ? -8.125 -0.637 25.989 1.00 87.56 72 GLY A CA 1
ATOM 582 C C . GLY A 1 72 ? -6.989 0.386 26.032 1.00 87.56 72 GLY A C 1
ATOM 583 O O . GLY A 1 72 ? -6.834 1.173 25.105 1.00 87.56 72 GLY A O 1
ATOM 584 N N . LYS A 1 73 ? -6.100 0.294 27.032 1.00 88.38 73 LYS A N 1
ATOM 585 C CA . LYS A 1 73 ? -4.924 1.179 27.125 1.00 88.38 73 LYS A CA 1
ATOM 586 C C . LYS A 1 73 ? -4.004 1.080 25.909 1.00 88.38 73 LYS A C 1
ATOM 588 O O . LYS A 1 73 ? -3.515 2.104 25.442 1.00 88.38 73 LYS A O 1
ATOM 593 N N . VAL A 1 74 ? -3.751 -0.131 25.404 1.00 87.38 74 VAL A N 1
ATOM 594 C CA . VAL A 1 74 ? -2.939 -0.336 24.193 1.00 87.38 74 VAL A CA 1
ATOM 595 C C . VAL A 1 74 ? -3.628 0.275 22.975 1.00 87.38 74 VAL A C 1
ATOM 597 O O . VAL A 1 74 ? -2.969 0.958 22.197 1.00 87.38 74 VAL A O 1
ATOM 600 N N . PHE A 1 75 ? -4.938 0.078 22.821 1.00 87.19 75 PHE A N 1
ATOM 601 C CA . PHE A 1 75 ? -5.710 0.645 21.719 1.00 87.19 75 PHE A CA 1
ATOM 602 C C . PHE A 1 75 ? -5.667 2.178 21.717 1.00 87.19 75 PHE A C 1
ATOM 604 O O . PHE A 1 75 ? -5.378 2.777 20.679 1.00 87.19 75 PHE A O 1
ATOM 611 N N . ASP A 1 76 ? -5.889 2.811 22.868 1.00 8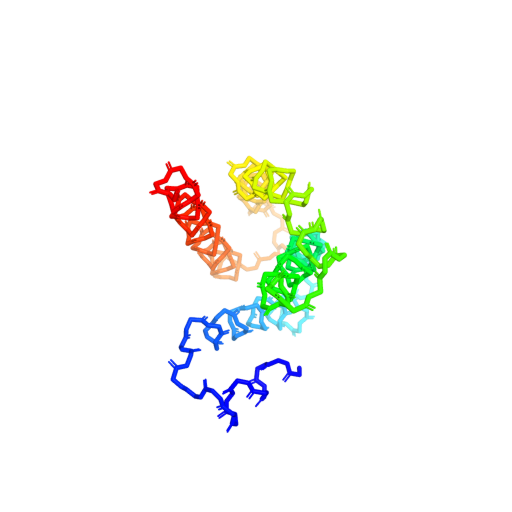5.56 76 ASP A N 1
ATOM 612 C CA . ASP A 1 76 ? -5.897 4.271 22.993 1.00 85.56 76 ASP A CA 1
ATOM 613 C C . ASP A 1 76 ? -4.497 4.857 22.777 1.00 85.56 76 ASP A C 1
ATOM 615 O O . ASP A 1 76 ? -4.322 5.785 21.986 1.00 85.56 76 ASP A O 1
ATOM 619 N N . LEU A 1 77 ? -3.478 4.261 23.411 1.00 86.12 77 LEU A N 1
ATOM 620 C CA . LEU A 1 77 ? -2.085 4.686 23.270 1.00 86.12 77 LEU A CA 1
ATOM 621 C C . LEU A 1 77 ? -1.584 4.533 21.832 1.00 86.12 77 LEU A C 1
ATOM 623 O O . LEU A 1 77 ? -0.833 5.381 21.357 1.00 86.12 77 LEU A O 1
ATOM 627 N N . MET A 1 78 ? -1.970 3.458 21.139 1.00 82.62 78 MET A N 1
ATOM 628 C CA . MET A 1 78 ? -1.511 3.207 19.776 1.00 82.62 78 MET A CA 1
ATOM 629 C C . MET A 1 78 ? -2.300 3.966 18.716 1.00 82.62 78 MET A C 1
ATOM 631 O O . MET A 1 78 ? -1.732 4.205 17.660 1.00 82.62 78 MET A O 1
ATOM 635 N N . SER A 1 79 ? -3.557 4.355 18.945 1.00 82.25 79 SER A N 1
ATOM 636 C CA . SER A 1 79 ? -4.417 4.883 17.873 1.00 82.25 79 SER A CA 1
ATOM 637 C C . SER A 1 79 ? -3.860 6.141 17.204 1.00 82.25 79 SER A C 1
ATOM 639 O O . SER A 1 79 ? -3.662 6.141 15.989 1.00 82.25 79 SER A O 1
ATOM 641 N N . LEU A 1 80 ? -3.542 7.185 17.973 1.00 84.12 80 LEU A N 1
ATOM 642 C CA . LEU A 1 80 ? -3.037 8.439 17.404 1.00 84.12 80 LEU A CA 1
ATOM 643 C C . LEU A 1 80 ? -1.626 8.290 16.789 1.00 84.12 80 LEU A C 1
ATOM 645 O O . LEU A 1 80 ? -1.441 8.699 15.638 1.00 84.12 80 LEU A O 1
ATOM 649 N N . PRO A 1 81 ? -0.637 7.667 17.470 1.00 85.25 81 PRO A N 1
ATOM 650 C CA . PRO A 1 81 ? 0.669 7.406 16.866 1.00 85.25 81 PRO A CA 1
ATOM 651 C C . PRO A 1 81 ? 0.585 6.527 15.620 1.00 85.25 81 PRO A C 1
ATOM 653 O O . PRO A 1 81 ? 1.315 6.765 14.661 1.00 85.25 81 PRO A O 1
ATOM 656 N N . PHE A 1 82 ? -0.314 5.538 15.608 1.00 84.44 82 PHE A N 1
ATOM 657 C CA . PHE A 1 82 ? -0.540 4.675 14.456 1.00 84.44 82 PHE A CA 1
ATOM 658 C C . PHE A 1 82 ? -1.037 5.477 13.261 1.00 84.44 82 PHE A C 1
ATOM 660 O O . PHE A 1 82 ? -0.422 5.397 12.202 1.00 84.44 82 PHE A O 1
ATOM 667 N N . PHE A 1 83 ? -2.090 6.283 13.413 1.00 84.19 83 PHE A N 1
ATOM 668 C CA . PHE A 1 83 ? -2.612 7.063 12.294 1.00 84.19 83 PHE A CA 1
ATOM 669 C C . PHE A 1 83 ? -1.594 8.069 11.764 1.00 84.19 83 PHE A C 1
ATOM 671 O O . PHE A 1 83 ? -1.419 8.174 10.549 1.00 84.19 83 PHE A O 1
ATOM 678 N N . ALA A 1 84 ? -0.858 8.751 12.645 1.00 88.25 84 ALA A N 1
ATOM 679 C CA . ALA A 1 84 ? 0.219 9.648 12.239 1.00 88.25 84 ALA A CA 1
ATOM 680 C C . ALA A 1 84 ? 1.325 8.898 11.475 1.00 88.25 84 ALA A C 1
ATOM 682 O O . ALA A 1 84 ? 1.697 9.295 10.370 1.00 88.25 84 ALA A O 1
ATOM 683 N N . PHE A 1 85 ? 1.809 7.777 12.019 1.00 89.25 85 PHE A N 1
ATOM 684 C CA . PHE A 1 85 ? 2.834 6.949 11.383 1.00 89.25 85 PHE A CA 1
ATOM 685 C C . PHE A 1 85 ? 2.378 6.422 10.020 1.00 89.25 85 PHE A C 1
ATOM 687 O O . PHE A 1 85 ? 3.093 6.560 9.028 1.00 89.25 85 PHE A O 1
ATOM 694 N N . TYR A 1 86 ? 1.166 5.877 9.942 1.00 89.81 86 TYR A N 1
ATOM 695 C CA . TYR A 1 86 ? 0.609 5.321 8.714 1.00 89.81 86 TYR A CA 1
ATOM 696 C C . TYR A 1 86 ? 0.385 6.413 7.657 1.00 89.81 86 TYR A C 1
ATOM 698 O O . TYR A 1 86 ? 0.699 6.202 6.486 1.00 89.81 86 TYR A O 1
ATOM 706 N N . THR A 1 87 ? -0.056 7.608 8.066 1.00 92.00 87 THR A N 1
ATOM 707 C CA . THR A 1 87 ? -0.188 8.782 7.185 1.00 92.00 87 THR A CA 1
ATOM 708 C C . THR A 1 87 ? 1.164 9.212 6.624 1.00 92.00 87 THR A C 1
ATOM 710 O O . THR A 1 87 ? 1.279 9.455 5.427 1.00 92.00 87 THR A O 1
ATOM 713 N N . ILE A 1 88 ? 2.214 9.253 7.447 1.00 93.19 88 ILE A N 1
ATOM 714 C CA . ILE A 1 88 ? 3.567 9.592 6.983 1.00 93.19 88 ILE A CA 1
ATOM 715 C C . ILE A 1 88 ? 4.072 8.535 5.997 1.00 93.19 88 ILE A C 1
ATOM 717 O O . ILE A 1 88 ? 4.535 8.871 4.905 1.00 93.19 88 ILE A O 1
ATOM 721 N N . VAL A 1 89 ? 3.967 7.253 6.348 1.00 91.50 89 VAL A N 1
ATOM 722 C CA . VAL A 1 89 ? 4.489 6.167 5.513 1.00 91.50 89 VAL A CA 1
ATOM 723 C C . VAL A 1 89 ? 3.746 6.091 4.178 1.00 91.50 89 VAL A C 1
ATOM 725 O O . VAL A 1 89 ? 4.387 5.997 3.133 1.00 91.50 89 VAL A O 1
ATOM 728 N N . ARG A 1 90 ? 2.412 6.169 4.177 1.00 90.06 90 ARG A N 1
ATOM 729 C CA . ARG A 1 90 ? 1.593 5.991 2.966 1.00 90.06 90 ARG A CA 1
ATOM 730 C C . ARG A 1 90 ? 1.349 7.274 2.187 1.00 90.06 90 ARG A C 1
ATOM 732 O O . ARG A 1 90 ? 1.293 7.219 0.967 1.00 90.06 90 ARG A O 1
ATOM 739 N N . GLY A 1 91 ? 1.216 8.407 2.867 1.00 90.81 91 GLY A N 1
ATOM 740 C CA . GLY A 1 91 ? 0.930 9.705 2.253 1.00 90.81 91 GLY A CA 1
ATOM 741 C C . GLY A 1 91 ? 2.172 10.491 1.839 1.00 90.81 91 GLY A C 1
ATOM 742 O O . GLY A 1 91 ? 2.074 11.350 0.970 1.00 90.81 91 GLY A O 1
ATOM 743 N N . ILE A 1 92 ? 3.343 10.200 2.419 1.00 92.88 92 ILE A N 1
ATOM 744 C CA . ILE A 1 92 ? 4.582 10.942 2.134 1.00 92.88 92 ILE A CA 1
ATOM 745 C C . ILE A 1 92 ? 5.679 10.005 1.629 1.00 92.88 92 ILE A C 1
ATOM 747 O O . ILE A 1 92 ? 6.127 10.136 0.489 1.00 92.88 92 ILE A O 1
ATOM 751 N N . ILE A 1 93 ? 6.111 9.039 2.447 1.00 93.06 93 ILE A N 1
ATOM 752 C CA . ILE A 1 93 ? 7.269 8.187 2.126 1.00 93.06 93 ILE A CA 1
ATOM 753 C C . ILE A 1 93 ? 6.990 7.336 0.883 1.00 93.06 93 ILE A C 1
ATOM 755 O O . ILE A 1 93 ? 7.809 7.325 -0.033 1.00 93.06 93 ILE A O 1
ATOM 759 N N . GLY A 1 94 ? 5.834 6.671 0.816 1.00 91.00 94 GLY A N 1
ATOM 760 C CA . GLY A 1 94 ? 5.418 5.852 -0.324 1.00 91.00 94 GLY A CA 1
ATOM 761 C C . GLY A 1 94 ? 5.422 6.628 -1.649 1.00 91.00 94 GLY A C 1
ATOM 762 O O . GLY A 1 94 ? 6.154 6.236 -2.558 1.00 91.00 94 GLY A O 1
ATOM 763 N N . PRO A 1 95 ? 4.682 7.747 -1.769 1.00 93.56 95 PRO A N 1
ATOM 764 C CA . PRO A 1 95 ? 4.665 8.576 -2.972 1.00 93.56 95 PRO A CA 1
ATOM 765 C C . PRO A 1 95 ? 6.047 9.090 -3.384 1.00 93.56 95 PRO A C 1
ATOM 767 O O . PRO A 1 95 ? 6.409 8.999 -4.557 1.00 93.56 95 PRO A O 1
ATOM 770 N N . LEU A 1 96 ? 6.854 9.572 -2.430 1.00 93.81 96 LEU A N 1
ATOM 771 C CA . LEU A 1 96 ? 8.223 10.016 -2.711 1.00 93.81 96 LEU A CA 1
ATOM 772 C C . LEU A 1 96 ? 9.095 8.875 -3.239 1.00 93.81 96 LEU A C 1
ATOM 774 O O . LEU A 1 96 ? 9.911 9.078 -4.141 1.00 93.81 96 LEU A O 1
ATOM 778 N N . PHE A 1 97 ? 8.936 7.676 -2.684 1.00 91.56 97 PHE A N 1
ATOM 779 C CA . PHE A 1 97 ? 9.689 6.505 -3.106 1.00 91.56 97 PHE A CA 1
ATOM 780 C C . PHE A 1 97 ? 9.293 6.068 -4.519 1.00 91.56 97 PHE A C 1
ATOM 782 O O . PHE A 1 97 ? 10.166 5.855 -5.357 1.00 91.56 97 PHE A O 1
ATOM 789 N N . VAL A 1 98 ? 7.994 6.035 -4.821 1.00 91.75 98 VAL A N 1
ATOM 790 C CA . VAL A 1 98 ? 7.479 5.747 -6.168 1.00 91.75 98 VAL A CA 1
ATOM 791 C C . VAL A 1 98 ? 7.946 6.777 -7.182 1.00 91.75 98 VAL A C 1
ATOM 793 O O . VAL A 1 98 ? 8.387 6.401 -8.263 1.00 91.75 98 VAL A O 1
ATOM 796 N N . TYR A 1 99 ? 7.928 8.064 -6.837 1.00 93.06 99 TYR A N 1
ATOM 797 C CA . TYR A 1 99 ? 8.472 9.104 -7.705 1.00 93.06 99 TYR A CA 1
ATOM 798 C C . TYR A 1 99 ? 9.945 8.834 -8.046 1.00 93.06 99 TYR A C 1
ATOM 800 O O . TYR A 1 99 ? 10.319 8.816 -9.219 1.00 93.06 99 TYR A O 1
ATOM 808 N N . LYS A 1 100 ? 10.775 8.539 -7.036 1.00 91.50 100 LYS A N 1
ATOM 809 C CA . LYS A 1 100 ? 12.189 8.185 -7.242 1.00 91.50 100 LYS A CA 1
ATOM 810 C C . LYS A 1 100 ? 12.358 6.920 -8.087 1.00 91.50 100 LYS A C 1
ATOM 812 O O . LYS A 1 100 ? 13.235 6.896 -8.947 1.00 91.50 100 LYS A O 1
ATOM 817 N N . MET A 1 101 ? 11.522 5.900 -7.882 1.00 89.50 101 MET A N 1
ATOM 818 C CA . MET A 1 101 ? 11.511 4.686 -8.708 1.00 89.50 101 MET A CA 1
ATOM 819 C C . MET A 1 101 ? 11.172 4.998 -10.168 1.00 89.50 101 MET A C 1
ATOM 821 O O . MET A 1 101 ? 11.865 4.526 -11.062 1.00 89.50 101 MET A O 1
ATOM 825 N N . GLY A 1 102 ? 10.159 5.830 -10.421 1.00 90.12 102 GLY A N 1
ATOM 826 C CA . GLY A 1 102 ? 9.774 6.242 -11.771 1.00 90.12 102 GLY A CA 1
ATOM 827 C C . GLY A 1 102 ? 10.894 6.991 -12.490 1.00 90.12 102 GLY A C 1
ATOM 828 O O . GLY A 1 102 ? 11.256 6.626 -13.605 1.00 90.12 102 GLY A O 1
ATOM 829 N N . VAL A 1 103 ? 11.507 7.978 -11.825 1.00 90.56 103 VAL A N 1
ATOM 830 C CA . VAL A 1 103 ? 12.671 8.711 -12.359 1.00 90.56 103 VAL A CA 1
ATOM 831 C C . VAL A 1 103 ? 13.822 7.755 -12.675 1.00 90.56 103 VAL A C 1
ATOM 833 O O . VAL A 1 103 ? 14.438 7.859 -13.732 1.00 90.56 103 VAL A O 1
ATOM 836 N N . PHE A 1 104 ? 14.096 6.795 -11.790 1.00 87.25 104 PHE A N 1
ATOM 837 C CA . PHE A 1 104 ? 15.118 5.776 -12.011 1.00 87.25 104 PHE A CA 1
ATOM 838 C C . PHE A 1 104 ? 14.818 4.907 -13.238 1.00 87.25 104 PHE A C 1
ATOM 840 O O . PHE A 1 104 ? 15.694 4.743 -14.082 1.00 87.25 104 PHE A O 1
ATOM 847 N N . TYR A 1 105 ? 13.597 4.386 -13.382 1.00 86.75 105 TYR A N 1
ATOM 848 C CA . TYR A 1 105 ? 13.238 3.559 -14.537 1.00 86.75 105 TYR A CA 1
ATOM 849 C C . TYR A 1 105 ? 13.292 4.331 -15.857 1.00 86.75 105 TYR A C 1
ATOM 851 O O . TYR A 1 105 ? 13.809 3.798 -16.834 1.00 86.75 105 TYR A O 1
ATOM 859 N N . ILE A 1 106 ? 12.840 5.589 -15.874 1.00 86.94 106 ILE A N 1
ATOM 860 C CA . ILE A 1 106 ? 12.899 6.460 -17.059 1.00 86.94 106 ILE A CA 1
ATOM 861 C C . ILE A 1 106 ? 14.354 6.758 -17.441 1.00 86.94 106 ILE A C 1
ATOM 863 O O . ILE A 1 106 ? 14.731 6.610 -18.599 1.00 86.94 106 ILE A O 1
ATOM 867 N N . ASN A 1 107 ? 15.202 7.117 -16.474 1.00 83.12 107 ASN A N 1
ATOM 868 C CA . ASN A 1 107 ? 16.610 7.428 -16.741 1.00 83.12 107 ASN A CA 1
ATOM 869 C C . ASN A 1 107 ? 17.424 6.189 -17.148 1.00 83.12 107 ASN A C 1
ATOM 871 O O . ASN A 1 107 ? 18.369 6.298 -17.926 1.00 83.12 107 ASN A O 1
ATOM 875 N N . GLN A 1 108 ? 17.049 5.001 -16.666 1.00 70.44 108 GLN A N 1
ATOM 876 C CA . GLN A 1 108 ? 17.662 3.736 -17.076 1.00 70.44 108 GLN A CA 1
ATOM 877 C C . GLN A 1 108 ? 17.185 3.214 -18.438 1.00 70.44 108 GLN A C 1
ATOM 879 O O . GLN A 1 108 ? 17.743 2.229 -18.921 1.00 70.44 108 GLN A O 1
ATOM 884 N N . MET A 1 109 ? 16.240 3.884 -19.112 1.00 59.00 109 MET A N 1
ATOM 885 C CA . MET A 1 109 ? 15.920 3.588 -20.519 1.00 59.00 109 MET A CA 1
ATOM 886 C C . MET A 1 109 ? 17.138 3.768 -21.445 1.00 59.00 109 MET A C 1
ATOM 888 O O . MET A 1 109 ? 17.116 3.286 -22.571 1.00 59.00 109 MET A O 1
ATOM 892 N N . ALA A 1 110 ? 18.217 4.401 -20.969 1.00 49.53 110 ALA A N 1
ATOM 893 C CA . ALA A 1 110 ? 19.493 4.507 -21.671 1.00 49.53 110 ALA A CA 1
ATOM 894 C C . ALA A 1 110 ? 20.433 3.281 -21.512 1.00 49.53 110 ALA A C 1
ATOM 896 O O . ALA A 1 110 ? 21.495 3.279 -22.128 1.00 49.53 110 ALA A O 1
ATOM 897 N N . GLY A 1 111 ? 20.092 2.266 -20.695 1.00 58.19 111 GLY A N 1
ATOM 898 C CA . GLY A 1 111 ? 21.012 1.180 -20.290 1.00 58.19 111 GLY A CA 1
ATOM 899 C C . GLY A 1 111 ? 20.474 -0.266 -20.315 1.00 58.19 111 GLY A C 1
ATOM 900 O O . GLY A 1 111 ? 21.079 -1.136 -19.691 1.00 58.19 111 GLY A O 1
ATOM 901 N N . ASP A 1 112 ? 19.356 -0.540 -20.999 1.00 62.12 112 ASP A N 1
ATOM 902 C CA . ASP A 1 112 ? 18.858 -1.885 -21.391 1.00 62.12 112 ASP A CA 1
ATOM 903 C C . ASP A 1 112 ? 18.581 -2.953 -20.302 1.00 62.12 112 ASP A C 1
ATOM 905 O O . ASP A 1 112 ? 18.323 -4.116 -20.612 1.00 62.12 112 ASP A O 1
ATOM 909 N N . SER A 1 113 ? 18.560 -2.611 -19.012 1.00 72.88 113 SER A N 1
ATOM 910 C CA . SER A 1 113 ? 18.534 -3.636 -17.946 1.00 72.88 113 SER A CA 1
ATOM 911 C C . SER A 1 113 ? 17.133 -4.101 -17.510 1.00 72.88 113 SER A C 1
ATOM 913 O O . SER A 1 113 ? 17.007 -5.163 -16.900 1.00 72.88 113 SER A O 1
ATOM 915 N N . ILE A 1 114 ? 16.067 -3.332 -17.779 1.00 83.44 114 ILE A N 1
ATOM 916 C CA . ILE A 1 114 ? 14.688 -3.659 -17.359 1.00 83.44 114 ILE A CA 1
ATOM 917 C C . ILE A 1 114 ? 13.699 -3.383 -18.506 1.00 83.44 114 ILE A C 1
ATOM 919 O O . ILE A 1 114 ? 13.589 -2.234 -18.939 1.00 83.44 114 ILE A O 1
ATOM 923 N N . PRO A 1 115 ? 12.921 -4.385 -18.966 1.00 88.12 115 PRO A N 1
ATOM 924 C CA . PRO A 1 115 ? 11.927 -4.195 -20.020 1.00 88.12 115 PRO A CA 1
ATOM 925 C C . PRO A 1 115 ? 10.861 -3.154 -19.660 1.00 88.12 115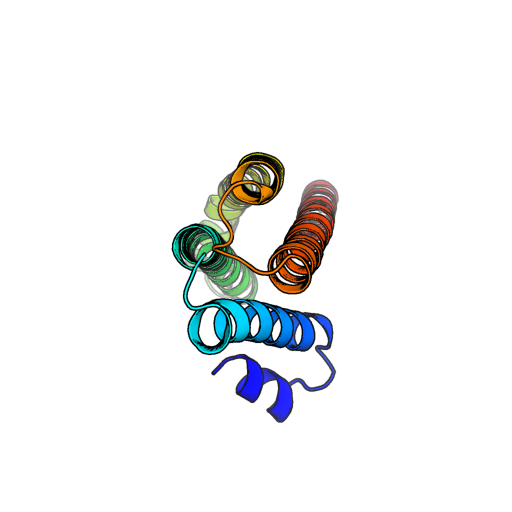 PRO A C 1
ATOM 927 O O . PRO A 1 115 ? 10.337 -3.154 -18.543 1.00 88.12 115 PRO A O 1
ATOM 930 N N . VAL A 1 116 ? 10.475 -2.320 -20.635 1.00 88.88 116 VAL A N 1
ATOM 931 C CA . VAL A 1 116 ? 9.516 -1.218 -20.424 1.00 88.88 116 VAL A CA 1
ATOM 932 C C . VAL A 1 116 ? 8.172 -1.702 -19.892 1.00 88.88 116 VAL A C 1
ATOM 934 O O . VAL A 1 116 ? 7.649 -1.147 -18.931 1.00 88.88 116 VAL A O 1
ATOM 937 N N . TRP A 1 117 ? 7.638 -2.780 -20.467 1.00 91.06 117 TRP A N 1
ATOM 938 C CA . TRP A 1 117 ? 6.358 -3.344 -20.036 1.00 91.06 117 TRP A CA 1
ATOM 939 C C . TRP A 1 117 ? 6.367 -3.749 -18.555 1.00 91.06 117 TRP A C 1
ATOM 941 O O . TRP A 1 117 ? 5.347 -3.610 -17.884 1.00 91.06 117 TRP A O 1
ATOM 951 N N . ALA A 1 118 ? 7.510 -4.231 -18.050 1.00 90.38 118 ALA A N 1
ATOM 952 C CA . ALA A 1 118 ? 7.623 -4.775 -16.705 1.00 90.38 118 ALA A CA 1
ATOM 953 C C . ALA A 1 118 ? 7.639 -3.656 -15.668 1.00 90.38 118 ALA A C 1
ATOM 955 O O . ALA A 1 118 ? 6.829 -3.657 -14.746 1.00 90.38 118 ALA A O 1
ATOM 956 N N . TRP A 1 119 ? 8.505 -2.652 -15.829 1.00 89.44 119 TRP A N 1
ATOM 957 C CA . TRP A 1 119 ? 8.535 -1.566 -14.852 1.00 89.44 119 TRP A CA 1
ATOM 958 C C . TRP A 1 119 ? 7.268 -0.708 -14.915 1.00 89.44 119 TRP A C 1
ATOM 960 O O . TRP A 1 119 ? 6.785 -0.283 -13.868 1.00 89.44 119 TRP A O 1
ATOM 970 N N . VAL A 1 120 ? 6.675 -0.502 -16.099 1.00 92.88 120 VAL A N 1
ATOM 971 C CA . VAL A 1 120 ? 5.397 0.217 -16.225 1.00 92.88 120 VAL A CA 1
ATOM 972 C C . VAL A 1 120 ? 4.291 -0.525 -15.477 1.00 92.88 120 VAL A C 1
ATOM 974 O O . VAL A 1 120 ? 3.552 0.100 -14.715 1.00 92.88 120 VAL A O 1
ATOM 977 N N . SER A 1 121 ? 4.190 -1.851 -15.627 1.00 94.56 121 SER A N 1
ATOM 978 C CA . SER A 1 121 ? 3.168 -2.625 -14.919 1.00 94.56 121 SER A CA 1
ATOM 979 C C . SER A 1 121 ? 3.374 -2.604 -13.402 1.00 94.56 121 SER A C 1
ATOM 981 O O . SER A 1 121 ? 2.407 -2.435 -12.659 1.00 94.56 121 SER A O 1
ATOM 983 N N . TRP A 1 122 ? 4.620 -2.691 -12.923 1.00 93.44 122 TRP A N 1
ATOM 984 C CA . TRP A 1 122 ? 4.932 -2.572 -11.496 1.00 93.44 122 TRP A CA 1
ATOM 985 C C . TRP A 1 122 ? 4.542 -1.203 -10.947 1.00 93.44 122 TRP A C 1
ATOM 987 O O . TRP A 1 122 ? 3.911 -1.121 -9.896 1.00 93.44 122 TRP A O 1
ATOM 997 N N . MET A 1 123 ? 4.864 -0.131 -11.672 1.00 93.94 123 MET A N 1
ATOM 998 C CA . MET A 1 123 ? 4.519 1.231 -11.273 1.00 93.94 123 MET A CA 1
ATOM 999 C C . MET A 1 123 ? 3.005 1.419 -11.160 1.00 93.94 123 MET A C 1
ATOM 1001 O O . MET A 1 123 ? 2.548 1.977 -10.166 1.00 93.94 123 MET A O 1
ATOM 1005 N N . ILE A 1 124 ? 2.221 0.899 -12.110 1.00 95.44 124 ILE A N 1
ATOM 1006 C CA . ILE A 1 124 ? 0.750 0.952 -12.052 1.00 95.44 124 ILE A CA 1
ATOM 1007 C C . ILE A 1 124 ? 0.228 0.262 -10.786 1.00 95.44 124 ILE A C 1
ATOM 1009 O O . ILE A 1 124 ? -0.590 0.837 -10.062 1.00 95.44 124 ILE A O 1
ATOM 1013 N N . VAL A 1 125 ? 0.722 -0.942 -10.485 1.00 94.94 125 VAL A N 1
ATOM 1014 C CA . VAL A 1 125 ? 0.316 -1.700 -9.292 1.00 94.94 125 VAL A CA 1
ATOM 1015 C C . VAL A 1 125 ? 0.652 -0.937 -8.009 1.00 94.94 125 VAL A C 1
ATOM 1017 O O . VAL A 1 125 ? -0.208 -0.777 -7.142 1.00 94.94 125 VAL A O 1
ATOM 1020 N N . ILE A 1 126 ? 1.879 -0.428 -7.889 1.00 92.81 126 ILE A N 1
ATOM 1021 C CA . ILE A 1 126 ? 2.354 0.245 -6.673 1.00 92.81 126 ILE A CA 1
ATOM 1022 C C . ILE A 1 126 ? 1.627 1.579 -6.462 1.00 92.81 126 ILE A C 1
ATOM 1024 O O . ILE A 1 126 ? 1.196 1.866 -5.344 1.00 92.81 126 ILE A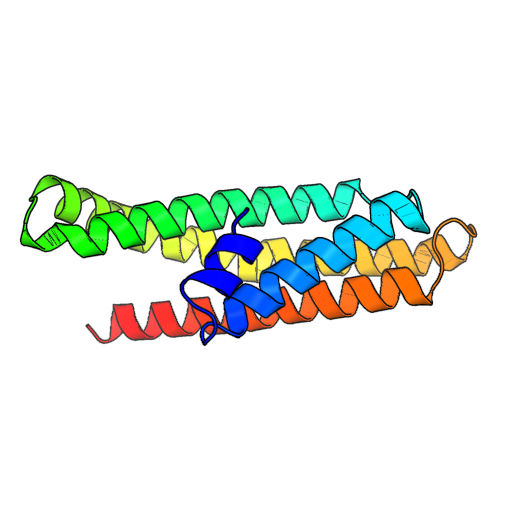 O 1
ATOM 1028 N N . VAL A 1 127 ? 1.448 2.378 -7.520 1.00 94.81 127 VAL A N 1
ATOM 1029 C CA . VAL A 1 127 ? 0.692 3.640 -7.460 1.00 94.81 127 VAL A CA 1
ATOM 1030 C C . VAL A 1 127 ? -0.738 3.371 -7.004 1.00 94.81 127 VAL A C 1
ATOM 1032 O O . VAL A 1 127 ? -1.213 4.022 -6.076 1.00 94.81 127 VAL A O 1
ATOM 1035 N N . THR A 1 128 ? -1.401 2.374 -7.594 1.00 95.06 128 THR A N 1
ATOM 1036 C CA . THR A 1 128 ? -2.772 2.003 -7.216 1.00 95.06 128 THR A CA 1
ATOM 1037 C C . THR A 1 128 ? -2.846 1.591 -5.746 1.00 95.06 128 THR A C 1
ATOM 1039 O O . THR A 1 128 ? -3.704 2.081 -5.015 1.00 95.06 128 THR A O 1
ATOM 1042 N N . ALA A 1 129 ? -1.915 0.753 -5.281 1.00 91.81 129 ALA A N 1
ATOM 1043 C CA . ALA A 1 129 ? -1.866 0.316 -3.888 1.00 91.81 129 ALA A CA 1
ATOM 1044 C C . ALA A 1 129 ? -1.673 1.487 -2.909 1.00 91.81 129 ALA A C 1
ATOM 1046 O O . ALA A 1 129 ? -2.299 1.517 -1.850 1.00 91.81 129 ALA A O 1
ATOM 1047 N N . ILE A 1 130 ? -0.840 2.471 -3.259 1.00 91.81 130 ILE A N 1
ATOM 1048 C CA . ILE A 1 130 ? -0.638 3.675 -2.444 1.00 91.81 130 ILE A CA 1
ATOM 1049 C C . ILE A 1 130 ? -1.894 4.540 -2.416 1.00 91.81 130 ILE A C 1
ATOM 1051 O O . ILE A 1 130 ? -2.301 4.952 -1.335 1.00 91.81 130 ILE A O 1
ATOM 1055 N N . LEU A 1 131 ? -2.536 4.784 -3.560 1.00 93.56 131 LEU A N 1
ATOM 1056 C CA . LEU A 1 131 ? -3.755 5.594 -3.620 1.00 93.56 131 LEU A CA 1
ATOM 1057 C C . LEU A 1 131 ? -4.887 4.971 -2.797 1.00 93.56 131 LEU A C 1
ATOM 1059 O O . LEU A 1 131 ? -5.485 5.658 -1.971 1.00 93.56 131 LEU A O 1
ATOM 1063 N N . VAL A 1 132 ? -5.127 3.665 -2.954 1.00 92.56 132 VAL A N 1
ATOM 1064 C CA . VAL A 1 132 ? -6.114 2.931 -2.143 1.00 92.56 132 VAL A CA 1
ATOM 1065 C C . VAL A 1 132 ? -5.758 3.013 -0.659 1.00 92.56 132 VAL A C 1
ATOM 1067 O O . VAL A 1 132 ? -6.629 3.259 0.170 1.00 92.56 132 VAL A O 1
ATOM 1070 N N . SER A 1 133 ? -4.476 2.881 -0.313 1.00 90.19 133 SER A N 1
ATOM 1071 C CA . SER A 1 133 ? -4.028 3.008 1.072 1.00 90.19 133 SER A CA 1
ATOM 1072 C C . SER A 1 133 ? -4.228 4.416 1.640 1.00 90.19 133 SER A C 1
ATOM 1074 O O . SER A 1 133 ? -4.545 4.530 2.818 1.00 90.19 133 SER A O 1
ATOM 1076 N N . ILE A 1 134 ? -4.052 5.475 0.847 1.00 91.44 134 ILE A N 1
ATOM 1077 C CA . ILE A 1 134 ? -4.301 6.859 1.278 1.00 91.44 134 ILE A CA 1
ATOM 1078 C C . ILE A 1 134 ? -5.792 7.066 1.550 1.00 91.44 134 ILE A C 1
ATOM 1080 O O . ILE A 1 134 ? -6.140 7.604 2.599 1.00 91.44 134 ILE A O 1
ATOM 1084 N N . VAL A 1 135 ? -6.663 6.599 0.648 1.00 93.31 135 VAL A N 1
ATOM 1085 C CA . VAL A 1 135 ? -8.123 6.655 0.837 1.00 93.31 135 VAL A CA 1
ATOM 1086 C C . VAL A 1 135 ? -8.524 5.921 2.115 1.00 93.31 135 VAL A C 1
ATOM 1088 O O . VAL A 1 135 ? -9.253 6.470 2.932 1.00 93.31 135 VAL A O 1
ATOM 1091 N N . TRP A 1 136 ? -7.983 4.722 2.331 1.00 90.38 136 TRP A N 1
ATOM 1092 C CA . TRP A 1 136 ? -8.269 3.914 3.514 1.00 90.38 136 TRP A CA 1
ATOM 1093 C C . TRP A 1 136 ? -7.842 4.590 4.828 1.00 90.38 136 TRP A C 1
ATOM 1095 O O . TRP A 1 136 ? -8.586 4.575 5.805 1.00 90.38 136 TRP A O 1
ATOM 1105 N N . VAL A 1 137 ? -6.664 5.223 4.863 1.00 89.31 137 VAL A N 1
ATOM 1106 C CA . VAL A 1 137 ? -6.199 5.971 6.047 1.00 89.31 137 VAL A CA 1
ATOM 1107 C C . VAL A 1 137 ? -7.075 7.186 6.314 1.00 89.31 137 VAL A C 1
ATOM 1109 O O . VAL A 1 137 ? -7.356 7.497 7.467 1.00 89.31 137 VAL A O 1
ATOM 1112 N N . PHE A 1 138 ? -7.484 7.886 5.259 1.00 89.12 138 PHE A N 1
ATOM 1113 C CA . PHE A 1 138 ? -8.341 9.058 5.379 1.00 89.12 138 PHE A CA 1
ATOM 1114 C C . PHE A 1 138 ? -9.720 8.698 5.945 1.00 89.12 138 PHE A C 1
ATOM 1116 O O . PHE A 1 138 ? -10.191 9.367 6.860 1.00 89.12 138 PHE A O 1
ATOM 1123 N N . ASP A 1 139 ? -10.308 7.602 5.469 1.00 90.19 139 ASP A N 1
ATOM 1124 C CA . ASP A 1 139 ? -11.548 7.027 6.001 1.00 90.19 139 ASP A CA 1
ATOM 1125 C C . ASP A 1 139 ? -11.427 6.721 7.506 1.00 90.19 139 ASP A C 1
ATOM 1127 O O . ASP A 1 139 ? -12.239 7.170 8.310 1.00 90.19 139 ASP A O 1
ATOM 1131 N N . HIS A 1 140 ? -10.315 6.107 7.926 1.00 85.12 140 HIS A N 1
ATOM 1132 C CA . HIS A 1 140 ? -10.053 5.833 9.343 1.00 85.12 140 HIS A CA 1
ATOM 1133 C C . HIS A 1 140 ? -9.884 7.090 10.206 1.00 85.12 140 HIS A C 1
ATOM 1135 O O . HIS A 1 140 ? -10.247 7.079 11.385 1.00 85.12 140 HIS A O 1
ATOM 1141 N N . TRP A 1 141 ? -9.306 8.160 9.654 1.00 88.38 141 TRP A N 1
ATOM 1142 C CA . TRP A 1 141 ? -9.238 9.447 10.345 1.00 88.38 141 TRP A CA 1
ATOM 1143 C C . TRP A 1 141 ? -10.630 10.037 10.550 1.00 88.38 141 TRP A C 1
ATOM 1145 O O . TRP A 1 141 ? -10.914 10.512 11.648 1.00 88.38 141 TRP A O 1
ATOM 1155 N N . ILE A 1 142 ? -11.488 9.999 9.524 1.00 88.06 142 ILE A N 1
ATOM 1156 C CA . ILE A 1 142 ? -12.874 10.473 9.624 1.00 88.06 142 ILE A CA 1
ATOM 1157 C C . ILE A 1 142 ? -13.600 9.700 10.719 1.00 88.06 142 ILE A C 1
ATOM 1159 O O . ILE A 1 142 ? -14.096 10.320 11.659 1.00 88.06 142 ILE A O 1
ATOM 1163 N N . ASP A 1 143 ? -13.573 8.370 10.654 1.00 84.56 143 ASP A N 1
ATOM 1164 C CA . ASP A 1 143 ? -14.215 7.508 11.644 1.00 84.56 143 ASP A CA 1
ATOM 1165 C C . ASP A 1 143 ? -13.752 7.825 13.066 1.00 84.56 143 ASP A C 1
ATOM 1167 O O . ASP A 1 143 ? -14.565 7.858 13.987 1.00 84.56 143 ASP A O 1
ATOM 1171 N N . TRP A 1 144 ? -12.456 8.086 13.256 1.00 79.25 144 TRP A N 1
ATOM 1172 C CA . TRP A 1 144 ? -11.904 8.421 14.566 1.00 79.25 144 TRP A CA 1
ATOM 1173 C C . TRP A 1 144 ? -12.326 9.807 15.072 1.00 79.25 144 TRP A C 1
ATOM 1175 O O . TRP A 1 144 ? -12.530 9.959 16.271 1.00 79.25 144 TRP A O 1
ATOM 1185 N N . PHE A 1 145 ? -12.481 10.805 14.196 1.00 81.00 145 PHE A N 1
ATOM 1186 C CA . PHE A 1 145 ? -12.959 12.141 14.582 1.00 81.00 145 PHE A CA 1
ATOM 1187 C C . PHE A 1 145 ? -14.476 12.216 14.796 1.00 81.00 145 PHE A C 1
ATOM 1189 O O . PHE A 1 145 ? -14.942 13.130 15.473 1.00 81.00 145 PHE A O 1
ATOM 1196 N N . THR A 1 146 ? -15.245 11.307 14.191 1.00 82.50 146 THR A N 1
ATOM 1197 C CA . THR A 1 146 ? -16.715 11.274 14.304 1.00 82.50 146 THR A CA 1
ATOM 1198 C C . THR A 1 146 ? -17.248 10.379 15.427 1.00 82.50 146 THR A C 1
ATOM 1200 O O . THR A 1 146 ? -18.453 10.399 15.679 1.00 82.50 146 THR A O 1
ATOM 1203 N N . GLN A 1 147 ? -16.377 9.600 16.077 1.00 61.00 147 GLN A N 1
ATOM 1204 C CA . GLN A 1 147 ? -16.679 8.805 17.277 1.00 61.00 147 GLN A CA 1
ATOM 1205 C C . GLN A 1 147 ? -16.619 9.651 18.549 1.00 61.00 147 GLN A C 1
ATOM 1207 O O . GLN A 1 147 ? -17.449 9.382 19.446 1.00 61.00 147 GLN A O 1
#

pLDDT: mean 88.25, std 7.11, range [49.53, 95.44]

Foldseek 3Di:
DVLVVCVVPPVVPVVSNVLVVLLCVLCCCCVPPQVDDVPLSVVLVVLVVVLVVLVVLLVVLVVCVVPDVVSVVSNVVSVVVSLVSLCCVLVPVLVVSLVVLVVVVVVCVVPPRGDPVSSVSNSVSSVVVSVVSNVVSVVSVVVVVVD

Secondary structure (DSSP, 8-state):
-HHHHHHHH-TT-HHHHHHHHHHHHHHHIIIIII---HHHHHHHHHHHHHHHHHHHHHHHHHHHTTT-HHHHHHHHHHHHHHHHHHHHIIIIIHHHHHHHHHH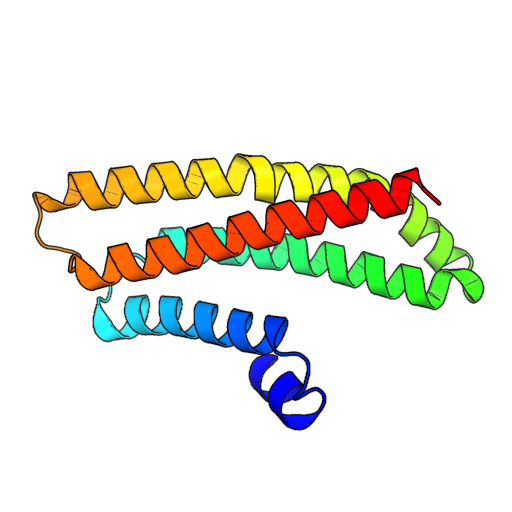HHHHGGGS--S-HHHHHHHHHHHHHHHHHHHHHHHHHHHHHHH-

Organism: NCBI:txid47622